Protein AF-A0A1Y3BCP3-F1 (afdb_monomer_lite)

Foldseek 3Di:
DVVLVVLVVVLVVVCVVVVDDCPDPVNVVSCVSVVVSVVVVVVVLVVLVVVLVVCVVVDDPVVCVVVVVVVVVVVDD

InterPro domains:
  IPR011417 AP180 N-terminal homology (ANTH) domain [PF07651] (1-76)
  IPR030224 Sla2 family [PTHR10407] (1-76)

Radius of gyration: 16.82 Å; chains: 1; bounding box: 36×20×46 Å

Sequence (77 aa):
MDEILCLQNTVYLTLDTCYSSSMTSTGQCRIAPIIMCIQDSSQLYDFTVKILFKLHHALPHSTLEGHRERFYNQFKL

Organism: Euroglyphus maynei (NCBI:txid6958)

pLDDT: mean 89.39, std 8.2, range [58.56, 97.62]

Secondary structure (DSSP, 8-state):
-HHHHHHHHHHHHHHHHTT--TTSHHHHHHHHHHHHHHHHHHHHHHHHHHHHHHHHHHS-TTTTHHHHHHHHHTT--

Structure (mmCIF, N/CA/C/O backbone):
data_AF-A0A1Y3BCP3-F1
#
_entry.id   AF-A0A1Y3BCP3-F1
#
loop_
_atom_site.group_PDB
_atom_site.id
_atom_site.type_symbol
_atom_site.label_atom_id
_atom_site.label_alt_id
_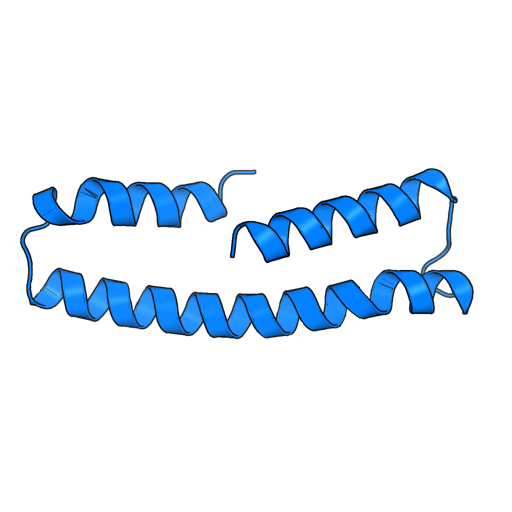atom_site.label_comp_id
_atom_site.label_asym_id
_atom_site.label_entity_id
_atom_site.label_seq_id
_atom_site.pdbx_PDB_ins_code
_atom_site.Cartn_x
_atom_site.Cartn_y
_atom_site.Cartn_z
_atom_site.occupancy
_atom_site.B_iso_or_equiv
_atom_site.auth_seq_id
_atom_site.auth_comp_id
_atom_site.auth_asym_id
_atom_site.auth_atom_id
_atom_site.pdbx_PDB_model_num
ATOM 1 N N . MET A 1 1 ? 2.800 -3.969 3.760 1.00 85.38 1 MET A N 1
ATOM 2 C CA . MET A 1 1 ? 2.512 -2.766 2.952 1.00 85.38 1 MET A CA 1
ATOM 3 C C . MET A 1 1 ? 3.735 -1.864 2.908 1.00 85.38 1 MET A C 1
ATOM 5 O O . MET A 1 1 ? 4.177 -1.573 1.813 1.00 85.38 1 MET A O 1
ATOM 9 N N . ASP A 1 2 ? 4.343 -1.541 4.051 1.00 87.69 2 ASP A N 1
ATOM 10 C CA . ASP A 1 2 ? 5.560 -0.708 4.136 1.00 87.69 2 ASP A CA 1
ATOM 11 C C . ASP A 1 2 ? 6.706 -1.192 3.216 1.00 87.69 2 ASP A C 1
ATOM 13 O O . ASP A 1 2 ? 7.234 -0.411 2.432 1.00 87.69 2 ASP A O 1
ATOM 17 N N . GLU A 1 3 ? 7.000 -2.497 3.196 1.00 90.56 3 GLU A N 1
ATOM 18 C CA . GLU A 1 3 ? 8.006 -3.078 2.282 1.00 90.56 3 GLU A CA 1
ATOM 19 C C . GLU A 1 3 ? 7.651 -2.931 0.792 1.00 90.56 3 GLU A C 1
ATOM 21 O O . GLU A 1 3 ? 8.525 -2.708 -0.039 1.00 90.56 3 GLU A O 1
ATOM 26 N N . ILE A 1 4 ? 6.362 -3.007 0.439 1.00 91.12 4 ILE A N 1
ATOM 27 C CA . ILE A 1 4 ? 5.903 -2.834 -0.950 1.00 91.12 4 ILE A CA 1
ATOM 28 C C . ILE A 1 4 ? 6.092 -1.380 -1.385 1.00 91.12 4 ILE A C 1
ATOM 30 O O . ILE A 1 4 ? 6.548 -1.125 -2.497 1.00 91.12 4 ILE A O 1
ATOM 34 N N . LEU A 1 5 ? 5.785 -0.431 -0.496 1.00 88.62 5 LEU A N 1
ATOM 35 C CA . LEU A 1 5 ? 6.010 0.995 -0.733 1.00 88.62 5 LEU A CA 1
ATOM 36 C C . LEU A 1 5 ? 7.514 1.306 -0.846 1.00 88.62 5 LEU A C 1
ATOM 38 O O . LEU A 1 5 ? 7.927 2.066 -1.720 1.00 88.62 5 LEU A O 1
ATOM 42 N N . CYS A 1 6 ? 8.351 0.665 -0.026 1.00 91.44 6 CYS A N 1
ATOM 43 C CA . CYS A 1 6 ? 9.810 0.773 -0.106 1.00 91.44 6 CYS A CA 1
ATOM 44 C C . CYS A 1 6 ? 10.358 0.245 -1.444 1.00 91.44 6 CYS A C 1
ATOM 46 O O . CYS A 1 6 ? 11.159 0.910 -2.113 1.00 91.44 6 CYS A O 1
ATOM 48 N N . LEU A 1 7 ? 9.888 -0.930 -1.874 1.00 91.00 7 LEU A N 1
ATOM 49 C CA . LEU A 1 7 ? 10.271 -1.530 -3.149 1.00 91.00 7 LEU A CA 1
ATOM 50 C C . LEU A 1 7 ? 9.817 -0.669 -4.333 1.00 91.00 7 LEU A C 1
ATOM 52 O O . LEU A 1 7 ? 10.608 -0.423 -5.243 1.00 91.00 7 LEU A O 1
ATOM 56 N N . GLN A 1 8 ? 8.582 -0.159 -4.301 1.00 91.31 8 GLN A N 1
ATOM 57 C CA . GLN A 1 8 ? 8.068 0.777 -5.301 1.00 91.31 8 GLN A CA 1
ATOM 58 C C . GLN A 1 8 ? 8.985 1.999 -5.442 1.00 91.31 8 GLN A C 1
ATOM 60 O O . GLN A 1 8 ? 9.394 2.334 -6.555 1.00 91.31 8 GLN A O 1
ATOM 65 N N . ASN A 1 9 ? 9.344 2.632 -4.322 1.00 90.25 9 ASN A N 1
ATOM 66 C CA . ASN A 1 9 ? 10.215 3.804 -4.319 1.00 90.25 9 ASN A CA 1
ATOM 67 C C . ASN A 1 9 ? 11.601 3.482 -4.901 1.00 90.25 9 ASN A C 1
ATOM 69 O O . ASN A 1 9 ? 12.123 4.213 -5.740 1.00 90.25 9 ASN A O 1
ATOM 73 N N . THR A 1 10 ? 12.171 2.336 -4.523 1.00 90.69 10 THR A N 1
ATOM 74 C CA . THR A 1 10 ? 13.469 1.884 -5.043 1.00 90.69 10 THR A CA 1
ATOM 75 C C . THR A 1 10 ? 13.429 1.712 -6.560 1.00 90.69 10 THR A C 1
ATOM 77 O O . THR A 1 10 ? 14.326 2.182 -7.258 1.00 90.69 10 THR A O 1
ATOM 80 N N . VAL A 1 11 ? 12.377 1.086 -7.095 1.00 88.75 11 VAL A N 1
ATOM 81 C CA . VAL A 1 11 ? 12.218 0.903 -8.542 1.00 88.75 11 VAL A CA 1
ATOM 82 C C . VAL A 1 11 ? 12.104 2.247 -9.266 1.00 88.75 11 VAL A C 1
ATOM 84 O O . VAL A 1 11 ? 12.769 2.426 -10.2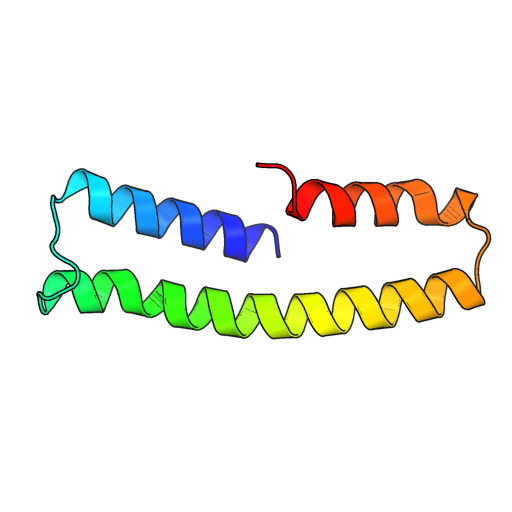88 1.00 88.75 11 VAL A O 1
ATOM 87 N N . TYR A 1 12 ? 11.344 3.207 -8.733 1.00 87.88 12 TYR A N 1
ATOM 88 C CA . TYR A 1 12 ? 11.238 4.553 -9.311 1.00 87.88 12 TYR A CA 1
ATOM 89 C C . TYR A 1 12 ? 12.588 5.270 -9.380 1.00 87.88 12 TYR A C 1
ATOM 91 O O . TYR A 1 12 ? 12.963 5.748 -10.451 1.00 87.88 12 TYR A O 1
ATOM 99 N N . LEU A 1 13 ? 13.382 5.222 -8.306 1.00 88.38 13 LEU A N 1
ATOM 100 C CA . LEU A 1 13 ? 14.739 5.779 -8.305 1.00 88.38 13 LEU A CA 1
ATOM 101 C C . LEU A 1 13 ? 15.615 5.173 -9.413 1.00 88.38 13 LEU A C 1
ATOM 103 O O . LEU A 1 13 ? 16.422 5.873 -10.032 1.00 88.38 13 LEU A O 1
ATOM 107 N N . THR A 1 14 ? 15.448 3.879 -9.714 1.00 84.81 14 THR A N 1
ATOM 108 C CA . THR A 1 14 ? 16.211 3.230 -10.793 1.00 84.81 14 THR A CA 1
ATOM 109 C C . THR A 1 14 ? 15.799 3.674 -12.198 1.00 84.81 14 THR A C 1
ATOM 111 O O . THR A 1 14 ? 16.604 3.548 -13.125 1.00 84.81 14 THR A O 1
ATOM 114 N N . LEU A 1 15 ? 14.563 4.145 -12.381 1.00 81.62 15 LEU A N 1
ATOM 115 C CA . LEU A 1 15 ? 14.048 4.618 -13.667 1.00 81.62 15 LEU A CA 1
ATOM 116 C C . LEU A 1 15 ? 14.503 6.053 -13.939 1.00 81.62 15 LEU A C 1
ATOM 118 O O . LEU A 1 15 ? 14.993 6.326 -15.039 1.00 81.62 15 LEU A O 1
ATOM 122 N N . ASP A 1 16 ? 14.440 6.911 -12.919 1.00 78.44 16 ASP A N 1
ATOM 123 C CA . ASP A 1 16 ? 14.903 8.301 -12.987 1.00 78.44 16 ASP A CA 1
ATOM 124 C C . ASP A 1 16 ? 16.409 8.379 -13.255 1.00 78.44 16 ASP A C 1
ATOM 126 O O . ASP A 1 16 ? 16.860 9.096 -14.147 1.00 78.44 16 ASP A O 1
ATOM 130 N N . THR A 1 17 ? 17.201 7.566 -12.548 1.00 74.94 17 THR A N 1
ATOM 131 C CA . THR A 1 17 ? 18.670 7.573 -12.669 1.00 74.94 17 T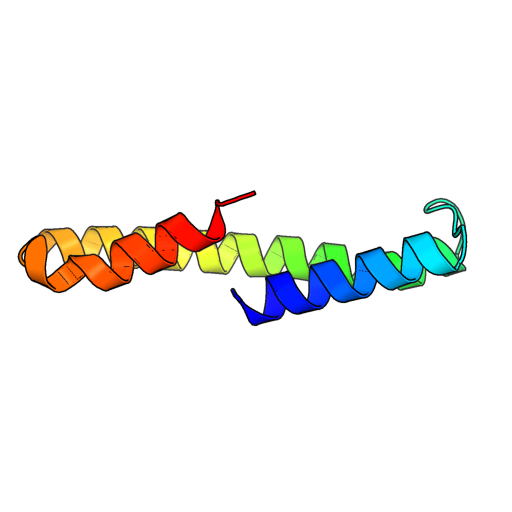HR A CA 1
ATOM 132 C C . THR A 1 17 ? 19.153 7.156 -14.062 1.00 74.94 17 THR A C 1
ATOM 134 O O . THR A 1 17 ? 20.217 7.576 -14.513 1.00 74.94 17 THR A O 1
ATOM 137 N N . CYS A 1 18 ? 18.394 6.310 -14.760 1.00 66.19 18 CYS A N 1
ATOM 138 C CA . CYS A 1 18 ? 18.816 5.730 -16.032 1.00 66.19 18 CYS A CA 1
ATOM 139 C C . CYS A 1 18 ? 18.141 6.365 -17.258 1.00 66.19 18 CYS A C 1
ATOM 141 O O . CYS A 1 18 ? 18.274 5.791 -18.340 1.00 66.19 18 CYS A O 1
ATOM 143 N N . TYR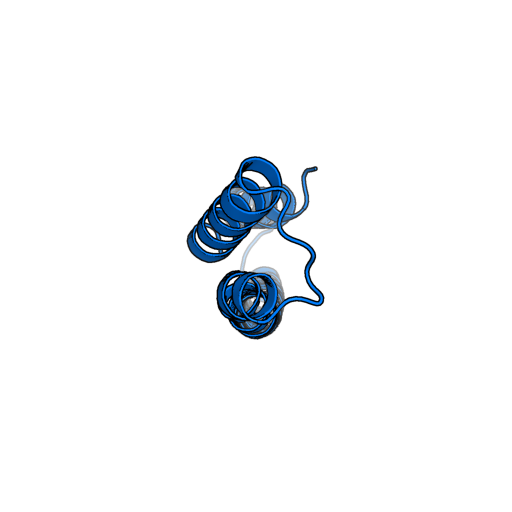 A 1 19 ? 17.389 7.472 -17.107 1.00 66.56 19 TYR A N 1
ATOM 144 C CA . TYR A 1 19 ? 16.556 8.078 -18.168 1.00 66.56 19 TYR A CA 1
ATOM 145 C C . TYR A 1 19 ? 15.813 7.019 -19.001 1.00 66.56 19 TYR A C 1
ATOM 147 O O . TYR A 1 19 ? 15.710 7.092 -20.228 1.00 66.56 19 TYR A O 1
ATOM 155 N N . SER A 1 20 ? 15.383 5.947 -18.334 1.00 66.56 20 SER A N 1
ATOM 156 C CA . SER A 1 20 ? 14.955 4.736 -19.016 1.00 66.56 20 SER A CA 1
ATOM 157 C C . SER A 1 20 ? 13.524 4.918 -19.476 1.00 66.56 20 SER A C 1
ATOM 159 O O . SER A 1 20 ? 12.602 4.940 -18.666 1.00 66.56 20 SER A O 1
ATOM 161 N N . SER A 1 21 ? 13.329 5.024 -20.792 1.00 70.94 21 SER A N 1
ATOM 162 C CA . SER A 1 21 ? 11.983 5.000 -21.356 1.00 70.94 21 SER A CA 1
ATOM 163 C C . SER A 1 21 ? 11.319 3.672 -21.005 1.00 70.94 21 SER A C 1
ATOM 165 O O . SER A 1 21 ? 11.855 2.593 -21.292 1.00 70.94 21 SER A O 1
ATOM 167 N N . SER A 1 22 ? 10.127 3.759 -20.414 1.00 71.50 22 SER A N 1
ATOM 168 C CA . SER A 1 22 ? 9.285 2.611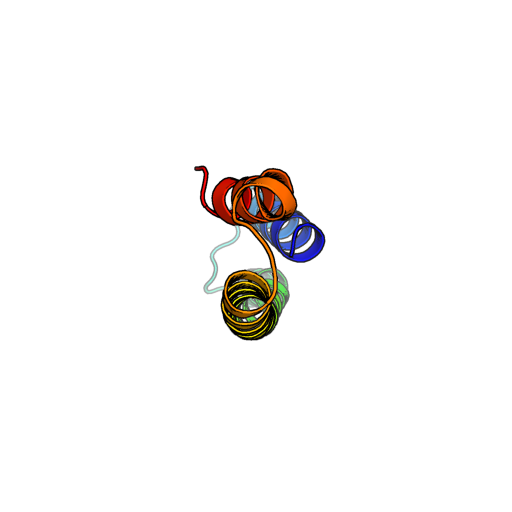 -20.076 1.00 71.50 22 SER A CA 1
ATOM 169 C C . SER A 1 22 ? 8.943 1.759 -21.298 1.00 71.50 22 SER A C 1
ATOM 171 O O . SER A 1 22 ? 8.566 0.607 -21.143 1.00 71.50 22 SER A O 1
ATOM 173 N N . MET A 1 23 ? 9.105 2.282 -22.514 1.00 79.44 23 MET A N 1
ATOM 174 C CA . MET A 1 23 ? 8.818 1.569 -23.761 1.00 79.44 23 MET A CA 1
ATOM 175 C C . MET A 1 23 ? 9.992 0.716 -24.271 1.00 79.44 23 MET A C 1
ATOM 177 O O . MET A 1 23 ? 9.859 0.027 -25.279 1.00 79.44 23 MET A O 1
ATOM 181 N N . THR A 1 24 ? 11.145 0.737 -23.597 1.00 86.31 24 THR A N 1
ATOM 182 C CA . THR A 1 24 ? 12.297 -0.117 -23.938 1.00 86.31 24 THR A CA 1
ATOM 183 C C . THR A 1 24 ? 12.244 -1.448 -23.190 1.00 86.31 24 THR A C 1
ATOM 185 O O . THR A 1 24 ? 11.680 -1.527 -22.100 1.00 86.31 24 THR A O 1
ATOM 188 N N . SER A 1 25 ? 12.883 -2.497 -23.719 1.00 84.56 25 SER A N 1
ATOM 189 C CA . SER A 1 25 ? 12.994 -3.799 -23.035 1.00 84.56 25 SER A CA 1
ATOM 190 C C . SER A 1 25 ? 13.641 -3.678 -21.647 1.00 84.56 25 SER A C 1
ATOM 192 O O . SER A 1 25 ? 13.163 -4.270 -20.680 1.00 84.56 25 SER A O 1
ATOM 194 N N . THR A 1 26 ? 14.680 -2.849 -21.525 1.00 84.50 26 THR A N 1
ATOM 195 C CA . THR A 1 26 ? 15.340 -2.532 -20.250 1.00 84.50 26 THR A CA 1
ATOM 196 C C . THR A 1 26 ? 14.406 -1.803 -19.283 1.00 84.50 26 THR A C 1
ATOM 198 O O . THR A 1 26 ? 14.384 -2.129 -18.097 1.00 84.50 26 THR A O 1
ATOM 201 N N . GLY A 1 27 ? 13.610 -0.848 -19.774 1.00 84.25 27 GLY A N 1
ATOM 202 C CA . GLY A 1 27 ? 12.598 -0.152 -18.976 1.00 84.25 27 GLY A CA 1
ATOM 203 C C . GLY A 1 27 ? 11.494 -1.093 -18.488 1.00 84.25 27 GLY A C 1
ATOM 204 O O . GLY A 1 27 ? 11.163 -1.085 -17.307 1.00 84.25 27 GLY A O 1
ATOM 205 N N . GLN A 1 28 ? 10.987 -1.969 -19.357 1.00 87.44 28 GLN A N 1
ATOM 206 C CA . GLN A 1 28 ? 9.976 -2.972 -19.006 1.00 87.44 28 GLN A CA 1
ATOM 207 C C . GLN A 1 28 ? 10.477 -3.964 -17.952 1.00 87.44 28 GLN A C 1
ATOM 209 O O . GLN A 1 28 ? 9.762 -4.250 -16.996 1.00 87.44 28 GLN A O 1
ATOM 214 N N . CYS A 1 29 ? 11.725 -4.430 -18.063 1.00 87.75 29 CYS A N 1
ATOM 215 C CA . CYS A 1 29 ? 12.338 -5.291 -17.047 1.00 87.75 29 CYS A CA 1
ATOM 216 C C . CYS A 1 29 ? 12.387 -4.605 -15.669 1.00 87.75 29 CYS A C 1
ATOM 218 O O . CYS A 1 29 ? 12.080 -5.224 -14.653 1.00 87.75 29 CYS A O 1
ATOM 220 N N . ARG A 1 30 ? 12.698 -3.302 -15.636 1.00 86.25 30 ARG A N 1
ATOM 221 C CA . ARG A 1 30 ? 12.711 -2.501 -14.400 1.00 86.25 30 ARG A CA 1
ATOM 222 C C . ARG A 1 30 ? 11.316 -2.214 -13.850 1.00 86.25 30 ARG A C 1
ATOM 224 O O . ARG A 1 30 ? 11.177 -2.107 -12.641 1.00 86.25 30 ARG A O 1
ATOM 231 N N . ILE A 1 31 ? 10.300 -2.093 -14.706 1.00 88.00 31 ILE A N 1
ATOM 232 C CA . ILE A 1 31 ? 8.908 -1.824 -14.304 1.00 88.00 31 ILE A CA 1
ATOM 233 C C . ILE A 1 31 ? 8.178 -3.102 -13.876 1.00 88.00 31 ILE A C 1
ATOM 235 O O . ILE A 1 31 ? 7.258 -3.019 -13.069 1.00 88.00 31 ILE A O 1
ATOM 239 N N . ALA A 1 32 ? 8.581 -4.284 -14.349 1.00 89.62 32 ALA A N 1
ATOM 240 C CA . ALA A 1 32 ? 7.918 -5.549 -14.018 1.00 89.62 32 ALA A CA 1
ATOM 241 C C . ALA A 1 32 ? 7.659 -5.762 -12.503 1.00 89.62 32 ALA A C 1
ATOM 243 O O . ALA A 1 32 ? 6.547 -6.166 -12.155 1.00 89.62 32 ALA A O 1
ATOM 244 N N . PRO A 1 33 ? 8.579 -5.416 -11.577 1.00 90.19 33 PRO A N 1
ATOM 245 C CA . PRO A 1 33 ? 8.313 -5.481 -10.139 1.00 90.19 33 PRO A CA 1
ATOM 246 C C . PRO A 1 33 ? 7.193 -4.545 -9.652 1.00 90.19 33 PRO A C 1
ATOM 248 O O . PRO A 1 33 ? 6.499 -4.890 -8.701 1.00 90.19 33 PRO A O 1
ATOM 251 N N . ILE A 1 34 ? 6.953 -3.396 -10.301 1.00 90.25 34 ILE A N 1
ATOM 252 C CA . ILE A 1 34 ? 5.849 -2.479 -9.947 1.00 90.25 34 ILE A CA 1
ATOM 253 C C . ILE A 1 34 ? 4.492 -3.144 -10.167 1.00 90.25 34 ILE A C 1
ATOM 255 O O . ILE A 1 34 ? 3.584 -2.949 -9.364 1.00 90.25 34 ILE A O 1
ATOM 259 N N . ILE A 1 35 ? 4.353 -3.950 -11.224 1.00 90.44 35 ILE A N 1
ATOM 260 C CA . ILE A 1 35 ? 3.111 -4.688 -11.498 1.00 90.44 35 ILE A CA 1
ATOM 261 C C . ILE A 1 35 ? 2.789 -5.604 -10.311 1.00 90.44 35 ILE A C 1
ATOM 263 O O . ILE A 1 35 ? 1.659 -5.598 -9.822 1.00 90.44 35 ILE A O 1
ATOM 267 N N . MET A 1 36 ? 3.801 -6.309 -9.796 1.00 91.06 36 MET A N 1
ATOM 268 C CA . MET A 1 36 ? 3.667 -7.146 -8.601 1.00 91.06 36 MET A CA 1
ATOM 269 C C . MET A 1 36 ? 3.336 -6.311 -7.359 1.00 91.06 36 MET A C 1
ATOM 271 O O . MET A 1 36 ? 2.392 -6.635 -6.645 1.00 91.06 36 MET A O 1
ATOM 275 N N . CYS A 1 37 ? 4.022 -5.182 -7.140 1.00 93.19 37 CYS A N 1
ATOM 276 C CA . CYS A 1 37 ? 3.718 -4.275 -6.028 1.00 93.19 37 CYS A CA 1
ATOM 277 C C . CYS A 1 37 ? 2.254 -3.804 -6.036 1.00 93.19 37 CYS A C 1
ATOM 279 O O . CYS A 1 37 ? 1.620 -3.741 -4.982 1.00 93.19 37 CYS A O 1
ATOM 281 N N . ILE A 1 38 ? 1.692 -3.482 -7.207 1.00 92.06 38 ILE A N 1
ATOM 282 C CA . ILE A 1 38 ? 0.287 -3.068 -7.347 1.00 92.06 38 ILE A CA 1
ATOM 283 C C . ILE A 1 38 ? -0.657 -4.220 -6.982 1.00 92.06 38 ILE A C 1
ATOM 285 O O . ILE A 1 38 ? -1.609 -4.025 -6.225 1.00 92.06 38 ILE A O 1
ATOM 289 N N . GLN A 1 39 ? -0.391 -5.425 -7.487 1.00 93.75 39 GLN A N 1
ATOM 290 C CA . GLN A 1 39 ? -1.220 -6.599 -7.203 1.00 93.75 39 GLN A CA 1
ATOM 291 C C . GLN A 1 39 ? -1.204 -6.962 -5.712 1.00 93.75 39 GLN A C 1
ATOM 293 O O . GLN A 1 39 ? -2.265 -7.146 -5.109 1.00 93.75 39 GLN A O 1
ATOM 298 N N . ASP A 1 40 ? -0.022 -6.986 -5.101 1.00 93.81 40 ASP A N 1
ATOM 299 C CA . ASP A 1 40 ? 0.146 -7.346 -3.694 1.00 93.81 40 ASP A CA 1
ATOM 300 C C . ASP A 1 40 ? -0.429 -6.273 -2.759 1.00 93.81 40 ASP A C 1
ATOM 302 O O . ASP A 1 40 ? -1.109 -6.586 -1.776 1.00 93.81 40 ASP A O 1
ATOM 306 N N . SER A 1 41 ? -0.208 -4.989 -3.068 1.00 93.75 41 SER A N 1
ATOM 307 C CA . SER A 1 41 ? -0.765 -3.885 -2.274 1.00 93.75 41 SER A CA 1
ATOM 308 C C . SER A 1 41 ? -2.291 -3.854 -2.319 1.00 93.75 41 SER A C 1
ATOM 310 O O . SER A 1 41 ? -2.908 -3.608 -1.282 1.00 93.75 41 SER A O 1
ATOM 312 N N . SER A 1 42 ? -2.904 -4.167 -3.466 1.00 94.25 42 SER A N 1
ATOM 313 C CA . SER A 1 42 ? -4.362 -4.242 -3.610 1.00 94.25 42 SER A CA 1
ATOM 314 C C . SER A 1 42 ? -4.977 -5.292 -2.680 1.00 94.25 42 SER A C 1
ATOM 316 O O . SER A 1 42 ? -5.907 -4.983 -1.931 1.00 94.25 42 SER A O 1
ATOM 318 N N . GLN A 1 43 ? -4.423 -6.509 -2.658 1.00 94.81 43 GLN A N 1
ATOM 319 C CA . GLN A 1 43 ? -4.921 -7.567 -1.775 1.00 94.81 43 GLN A CA 1
ATOM 320 C C . GLN A 1 43 ? -4.691 -7.238 -0.299 1.00 94.81 43 GLN A C 1
ATOM 322 O O . GLN A 1 43 ? -5.585 -7.411 0.530 1.00 94.81 43 GLN A O 1
ATOM 327 N N . LEU A 1 44 ? -3.507 -6.727 0.049 1.00 94.06 44 LEU A N 1
ATOM 328 C CA . LEU A 1 44 ? -3.208 -6.344 1.429 1.00 94.06 44 LEU A CA 1
ATOM 329 C C . LEU A 1 44 ? -4.104 -5.208 1.921 1.00 94.06 44 LEU A C 1
ATOM 331 O O . LEU A 1 44 ? -4.510 -5.225 3.083 1.00 94.06 44 LEU A O 1
ATOM 335 N N . TYR A 1 45 ? -4.431 -4.245 1.060 1.00 95.25 45 TYR A N 1
ATOM 336 C CA . TYR A 1 45 ? -5.386 -3.190 1.379 1.00 95.25 45 TYR A CA 1
ATOM 337 C C . TYR A 1 45 ? -6.772 -3.773 1.674 1.00 95.25 45 TYR A C 1
ATOM 339 O O . TYR A 1 45 ? -7.339 -3.485 2.728 1.00 95.25 45 TYR A O 1
ATOM 347 N N . ASP A 1 46 ? -7.279 -4.650 0.803 1.00 96.25 46 ASP A N 1
ATOM 348 C CA . ASP A 1 46 ? -8.579 -5.3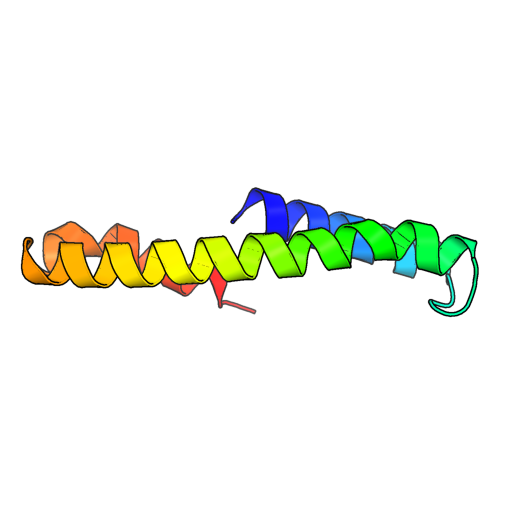04 0.982 1.00 96.25 46 ASP A CA 1
ATOM 349 C C . ASP A 1 46 ? -8.652 -6.082 2.310 1.00 96.25 46 ASP A C 1
ATOM 351 O O . ASP A 1 46 ? -9.589 -5.903 3.096 1.00 96.25 46 ASP A O 1
ATOM 355 N N . PHE A 1 47 ? -7.623 -6.873 2.630 1.00 95.81 47 PHE A N 1
ATOM 356 C CA . PHE A 1 47 ? -7.545 -7.563 3.919 1.00 95.81 47 PHE A CA 1
ATOM 357 C C . PHE A 1 47 ? -7.490 -6.595 5.101 1.00 95.81 47 PHE A C 1
ATOM 359 O O . PHE A 1 47 ? -8.200 -6.795 6.088 1.00 95.81 47 PHE A O 1
ATOM 366 N N . THR A 1 48 ? -6.678 -5.541 5.006 1.00 95.12 48 THR A N 1
ATOM 367 C CA . THR A 1 48 ? -6.506 -4.561 6.086 1.00 95.12 48 THR A CA 1
ATOM 368 C C . THR A 1 48 ? -7.821 -3.855 6.396 1.00 95.12 48 THR A C 1
ATOM 370 O O . THR A 1 48 ? -8.217 -3.794 7.559 1.00 95.12 48 THR A O 1
ATOM 373 N N . VAL A 1 49 ? -8.545 -3.396 5.372 1.00 96.19 49 VAL A N 1
ATOM 374 C CA . VAL A 1 49 ? -9.851 -2.745 5.535 1.00 96.19 49 VAL A CA 1
ATOM 375 C C . VAL A 1 49 ? -10.862 -3.708 6.157 1.00 96.19 49 VAL A C 1
ATOM 377 O O . VAL A 1 49 ? -11.513 -3.363 7.145 1.00 96.19 49 VAL A O 1
ATOM 380 N N . LYS A 1 50 ? -10.959 -4.946 5.652 1.00 97.62 50 LYS A N 1
ATOM 381 C CA . LYS A 1 50 ? -11.865 -5.970 6.202 1.00 97.62 50 LYS A CA 1
ATOM 382 C C . LYS A 1 50 ? -11.576 -6.278 7.671 1.00 97.62 50 LYS A C 1
ATOM 384 O O . LYS A 1 50 ? -12.510 -6.415 8.462 1.00 97.62 50 LYS A O 1
ATOM 389 N N . ILE A 1 51 ? -10.303 -6.398 8.045 1.00 96.50 51 ILE A N 1
ATOM 390 C CA . ILE A 1 51 ? -9.892 -6.635 9.434 1.00 96.50 51 ILE A CA 1
ATOM 391 C C . ILE A 1 51 ? -10.229 -5.420 10.299 1.00 96.50 51 ILE A C 1
ATOM 393 O O . ILE A 1 51 ? -10.820 -5.591 11.363 1.00 96.50 51 ILE A O 1
ATOM 397 N N . LEU A 1 52 ? -9.924 -4.206 9.838 1.00 96.19 52 LEU A N 1
ATOM 398 C CA . LEU A 1 52 ? -10.182 -2.980 10.589 1.00 96.19 52 LEU A CA 1
ATOM 399 C C . LEU A 1 52 ? -11.684 -2.790 10.860 1.00 96.19 52 LEU A C 1
ATOM 401 O O . LEU A 1 52 ? -12.060 -2.474 11.987 1.00 96.19 52 LEU A O 1
ATOM 405 N N . PHE A 1 53 ? -12.551 -3.091 9.886 1.00 96.94 53 PHE A N 1
ATOM 406 C CA . PHE A 1 53 ? -14.006 -3.111 10.087 1.00 96.94 53 PHE A CA 1
ATOM 407 C C . PHE A 1 53 ? -14.441 -4.118 11.156 1.00 96.94 53 PHE A C 1
ATOM 409 O O . PHE A 1 53 ? -15.219 -3.776 12.046 1.00 96.94 53 PHE A O 1
ATOM 416 N N . LYS A 1 54 ? -13.927 -5.354 11.105 1.00 97.56 54 LYS A N 1
ATOM 417 C CA . LYS A 1 54 ? -14.239 -6.381 12.112 1.00 97.56 54 LYS A CA 1
ATOM 418 C C . LYS A 1 54 ? -13.753 -5.983 13.506 1.00 97.56 54 LYS A C 1
ATOM 420 O O . LYS A 1 54 ? -14.466 -6.199 14.481 1.00 97.56 54 LYS A O 1
ATOM 425 N N . LEU A 1 55 ? -12.571 -5.378 13.605 1.00 97.06 55 LEU A N 1
ATOM 426 C CA . LEU A 1 55 ? -12.026 -4.893 14.871 1.00 97.06 55 LEU A CA 1
ATOM 427 C C . LEU A 1 55 ? -12.875 -3.761 15.447 1.00 97.06 55 LEU A C 1
ATOM 429 O O . LEU A 1 55 ? -13.193 -3.803 16.629 1.00 97.06 55 LEU A O 1
ATOM 433 N N . HIS A 1 56 ? -13.303 -2.798 14.628 1.00 96.69 56 HIS A N 1
ATOM 434 C CA . HIS A 1 56 ? -14.188 -1.720 15.078 1.00 96.69 56 HIS A CA 1
ATOM 435 C C . HIS A 1 56 ? -15.565 -2.208 15.536 1.00 96.69 56 HIS A C 1
ATOM 437 O O . HIS A 1 56 ? -16.203 -1.537 16.341 1.00 96.69 56 HIS A O 1
ATOM 443 N N . HIS A 1 57 ? -16.017 -3.368 15.058 1.00 96.56 57 HIS A N 1
ATOM 444 C CA . HIS A 1 57 ? -17.227 -4.004 15.571 1.00 96.56 57 HIS A CA 1
ATOM 445 C C . HIS A 1 57 ? -17.023 -4.630 16.963 1.00 96.56 57 HIS A C 1
ATOM 447 O O . HIS A 1 57 ? -17.960 -4.678 17.754 1.00 96.56 57 HIS A O 1
ATOM 453 N N . ALA A 1 58 ? -15.813 -5.109 17.266 1.00 96.81 58 ALA A N 1
ATOM 454 C CA . ALA A 1 58 ? -15.516 -5.869 18.480 1.00 96.81 58 ALA A CA 1
ATOM 455 C C . ALA A 1 58 ? -14.841 -5.052 19.597 1.00 96.81 58 ALA A C 1
ATOM 457 O O . ALA A 1 58 ? -14.892 -5.459 20.756 1.00 96.81 58 ALA A O 1
ATOM 458 N N . LEU A 1 59 ? -14.179 -3.938 19.271 1.00 96.75 59 LEU A N 1
ATOM 459 C CA . LEU A 1 59 ? -13.324 -3.191 20.194 1.00 96.75 59 LEU A CA 1
ATOM 460 C C . LEU A 1 59 ? -13.663 -1.692 20.226 1.00 96.75 59 LEU A C 1
ATOM 462 O O . LEU A 1 59 ? -14.055 -1.121 19.204 1.00 96.75 59 LEU A O 1
ATOM 466 N N . PRO A 1 60 ? -13.453 -1.018 21.375 1.00 95.50 60 PRO A N 1
ATOM 467 C CA . PRO A 1 60 ? -13.615 0.426 21.482 1.00 95.50 60 PRO A CA 1
ATOM 468 C C . PRO A 1 60 ? -12.696 1.205 20.536 1.00 95.50 60 PRO A C 1
ATOM 470 O O . PRO A 1 60 ? -11.565 0.819 20.242 1.00 95.50 60 PRO A O 1
ATOM 473 N N . HIS A 1 61 ? -13.168 2.378 20.122 1.00 90.94 61 HIS A N 1
ATOM 474 C CA . HIS A 1 61 ? -12.472 3.249 19.177 1.00 90.94 61 HIS A CA 1
ATOM 475 C C . HIS A 1 61 ? -11.085 3.717 19.658 1.00 90.94 61 HIS A C 1
ATOM 477 O O . HIS A 1 61 ? -10.172 3.871 18.841 1.00 90.94 61 HIS A O 1
ATOM 483 N N . SER A 1 62 ? -10.921 3.920 20.970 1.00 94.56 62 SER A N 1
ATOM 484 C CA . SER A 1 62 ? -9.649 4.302 21.601 1.00 94.56 62 SER A CA 1
ATOM 485 C C . SER A 1 62 ? -8.594 3.204 21.479 1.00 94.56 62 SER A C 1
ATOM 487 O O . SER A 1 62 ? -7.445 3.487 21.165 1.00 94.56 62 SER A O 1
ATOM 489 N N . THR A 1 63 ? -8.982 1.934 21.626 1.00 95.81 63 THR A N 1
ATOM 490 C CA . THR A 1 63 ? -8.072 0.786 21.484 1.00 95.81 63 THR A CA 1
ATOM 491 C C . THR A 1 63 ? -7.487 0.680 20.072 1.00 95.81 63 THR A C 1
ATOM 493 O O . THR A 1 63 ? -6.381 0.181 19.894 1.00 95.81 63 THR A O 1
ATOM 496 N N . LEU A 1 64 ? -8.212 1.169 19.062 1.00 96.94 64 LEU A N 1
ATOM 497 C CA . LEU A 1 64 ? -7.826 1.082 17.651 1.00 96.94 64 LEU A CA 1
ATOM 498 C C . LEU A 1 64 ? -7.181 2.361 17.104 1.00 96.94 64 LEU A C 1
ATOM 500 O O . LEU A 1 64 ? -6.992 2.477 15.895 1.00 96.94 64 LEU A O 1
ATOM 504 N N . GLU A 1 65 ? -6.856 3.334 17.956 1.00 96.00 65 GLU A N 1
ATOM 505 C CA . GLU A 1 65 ? -6.281 4.615 17.534 1.00 96.00 65 GLU A CA 1
ATOM 506 C C . GLU A 1 65 ? -4.983 4.448 16.733 1.00 96.00 65 GLU A C 1
ATOM 508 O O . GLU A 1 65 ? -4.933 4.871 15.579 1.00 96.00 65 GLU A O 1
ATOM 513 N N . GLY A 1 66 ? -3.992 3.728 17.268 1.00 95.56 66 GLY A N 1
ATOM 514 C CA . GLY A 1 66 ? -2.724 3.497 16.564 1.00 95.56 66 GLY A CA 1
ATOM 515 C C . GLY A 1 66 ? -2.874 2.687 15.269 1.00 95.56 66 GLY A C 1
ATOM 516 O O . GLY A 1 66 ? -2.158 2.918 14.295 1.00 95.56 66 GLY A O 1
ATOM 517 N N . HIS A 1 67 ? -3.844 1.766 15.205 1.00 95.12 67 HIS A N 1
ATOM 518 C CA . HIS A 1 67 ? -4.133 1.017 13.977 1.00 95.12 67 HIS A CA 1
ATOM 519 C C . HIS A 1 67 ? -4.700 1.918 12.879 1.00 95.12 67 HIS A C 1
ATOM 521 O O . HIS A 1 67 ? -4.295 1.803 11.721 1.00 95.12 67 HIS A O 1
ATOM 527 N N . ARG A 1 68 ? -5.601 2.836 13.243 1.00 95.12 68 ARG A N 1
ATOM 528 C CA . ARG A 1 68 ? -6.137 3.840 12.321 1.00 95.12 68 ARG A CA 1
ATOM 529 C C . ARG A 1 68 ? -5.056 4.811 11.877 1.00 95.12 68 ARG A C 1
ATOM 531 O O . ARG A 1 68 ? -4.947 5.069 10.686 1.00 95.12 68 ARG A O 1
ATOM 538 N N . GLU A 1 69 ? -4.237 5.303 12.801 1.00 95.56 69 GLU A N 1
ATOM 539 C CA . GLU A 1 69 ? -3.129 6.199 12.471 1.00 95.56 69 GLU A CA 1
ATOM 540 C C . GLU A 1 69 ? -2.173 5.551 11.462 1.00 95.56 69 GLU A C 1
ATOM 542 O O . GLU A 1 69 ? -1.878 6.144 10.425 1.00 95.56 69 GLU A O 1
ATOM 547 N N . ARG A 1 70 ? -1.758 4.300 11.705 1.00 93.31 70 ARG A N 1
ATOM 548 C CA . ARG A 1 70 ? -0.899 3.562 10.773 1.00 93.31 70 ARG A CA 1
ATOM 549 C C . ARG A 1 70 ? -1.553 3.382 9.404 1.00 93.31 70 ARG A C 1
ATOM 551 O O . ARG A 1 70 ? -0.876 3.559 8.399 1.00 93.31 70 ARG A O 1
ATOM 558 N N . PHE A 1 71 ? -2.845 3.055 9.360 1.00 93.56 71 PHE A N 1
ATOM 559 C CA . PHE A 1 71 ? -3.585 2.949 8.103 1.00 93.56 71 PHE A CA 1
ATOM 560 C C . PHE A 1 71 ? -3.617 4.290 7.357 1.00 93.56 71 PHE A C 1
ATOM 562 O O . PHE A 1 71 ? -3.285 4.339 6.181 1.00 93.56 71 PHE A O 1
ATOM 569 N N . TYR A 1 72 ? -3.926 5.398 8.035 1.00 92.75 72 TYR A N 1
ATOM 570 C CA . TYR A 1 72 ? -3.941 6.725 7.412 1.00 92.75 72 TYR A CA 1
ATOM 571 C C . TYR A 1 72 ? -2.560 7.188 6.947 1.00 92.75 72 TYR A C 1
ATOM 573 O O . TYR A 1 72 ? -2.455 7.844 5.913 1.00 92.75 72 TYR A O 1
ATOM 581 N N . ASN A 1 73 ? -1.497 6.827 7.669 1.00 91.38 73 ASN A N 1
ATOM 582 C CA . ASN A 1 73 ? -0.127 7.156 7.284 1.00 91.38 73 ASN A CA 1
ATOM 583 C C . ASN A 1 73 ? 0.268 6.557 5.924 1.00 91.38 73 ASN A C 1
ATOM 585 O O . ASN A 1 73 ? 1.105 7.143 5.248 1.00 91.38 73 ASN A O 1
ATOM 589 N N . GLN A 1 74 ? -0.360 5.463 5.482 1.00 86.75 74 GLN A N 1
ATOM 590 C CA . GLN A 1 74 ? -0.108 4.864 4.161 1.00 86.75 74 GLN A CA 1
ATOM 591 C C . GLN A 1 74 ? -0.598 5.733 2.991 1.00 86.75 74 GLN A C 1
ATOM 593 O O . GLN A 1 74 ? -0.172 5.519 1.861 1.00 86.75 74 GLN A O 1
ATOM 598 N N . PHE A 1 75 ? -1.480 6.702 3.252 1.00 88.12 75 PHE A N 1
ATOM 599 C CA . PHE A 1 75 ? -2.071 7.591 2.243 1.00 88.12 75 PHE A CA 1
ATOM 600 C C . PHE A 1 75 ? -1.549 9.027 2.332 1.00 88.12 75 PHE A C 1
ATOM 602 O O . PHE A 1 75 ? -2.061 9.911 1.643 1.00 88.12 75 PHE A O 1
ATOM 609 N N . LYS A 1 76 ? -0.562 9.285 3.198 1.00 86.06 76 LYS A N 1
ATOM 610 C CA . LYS A 1 76 ? 0.110 10.583 3.257 1.00 86.06 76 LYS A CA 1
ATOM 611 C C . LYS A 1 76 ? 1.078 10.684 2.072 1.00 86.06 76 LYS A C 1
ATOM 613 O O . LYS A 1 76 ? 1.893 9.786 1.879 1.00 86.06 76 LYS A O 1
ATOM 618 N N . LEU A 1 77 ? 0.914 11.749 1.283 1.00 58.56 77 LEU A N 1
ATOM 619 C CA . LEU A 1 77 ? 1.790 12.141 0.171 1.00 58.56 77 LEU A CA 1
ATOM 620 C C . LEU A 1 77 ? 3.126 12.680 0.684 1.00 58.56 77 LEU A C 1
ATOM 622 O O . LEU A 1 77 ? 3.098 13.420 1.696 1.00 58.56 77 LEU A O 1
#